Protein AF-A0A243SAG9-F1 (afdb_monomer_lite)

Radius of gyration: 34.27 Å; chains: 1; bounding box: 74×35×83 Å

Foldseek 3Di:
DPPVCVVCVVVVVVVVVVLLVCLVPQLPDDPGDPVSVVCVVVVCCCVPVVPPDPPPPDDPPVVVVVVVCVVVVVDDPDDQPPPDDDDDPDPPWPWDKDFDADPVRHTPDIDTDGPDD

Organism: NCBI:txid487165

Sequence (117 aa):
MDGLGAFLLPIWVAALTGYAIVCGVVGGEPGAPWWLRWPMPIWNAIAHDWRRPTPVPQRPDYAKIARLERELGIIEPEKPIRPARTVCLTKNCAGATTEIRTWSGMLAMRIHECEAP

Structure (mmCIF, N/CA/C/O backbone):
data_AF-A0A243SAG9-F1
#
_entry.id   AF-A0A243SAG9-F1
#
loop_
_atom_site.group_PDB
_atom_site.id
_atom_site.type_symbol
_atom_site.label_atom_id
_atom_site.label_alt_id
_atom_site.label_comp_id
_atom_site.label_asym_id
_atom_site.label_entity_id
_atom_site.label_seq_id
_atom_site.pdbx_PDB_ins_code
_atom_site.Cartn_x
_atom_site.Cartn_y
_atom_site.Cartn_z
_atom_site.occupancy
_atom_site.B_iso_or_equiv
_atom_site.auth_seq_id
_atom_site.auth_comp_id
_atom_site.auth_asym_id
_atom_site.auth_atom_id
_atom_site.pdbx_PDB_model_num
ATOM 1 N N . MET A 1 1 ? 45.386 -4.299 -9.412 1.00 50.06 1 MET A N 1
ATOM 2 C CA . MET A 1 1 ? 44.658 -5.161 -10.377 1.00 50.06 1 MET A CA 1
ATOM 3 C C . MET A 1 1 ? 43.577 -4.318 -11.062 1.00 50.06 1 MET A C 1
ATOM 5 O O . MET A 1 1 ? 42.445 -4.752 -11.216 1.00 50.06 1 MET A O 1
ATOM 9 N N . ASP A 1 2 ? 43.930 -3.109 -11.514 1.00 58.12 2 ASP A N 1
ATOM 10 C CA . ASP A 1 2 ? 42.941 -2.031 -11.717 1.00 58.12 2 ASP A CA 1
ATOM 11 C C . ASP A 1 2 ? 42.799 -1.616 -13.193 1.00 58.12 2 ASP A C 1
ATOM 13 O O . ASP A 1 2 ? 41.959 -0.797 -13.546 1.00 58.12 2 ASP A O 1
ATOM 17 N N . GLY A 1 3 ? 43.602 -2.213 -14.083 1.00 56.94 3 GLY A N 1
ATOM 18 C CA . GLY A 1 3 ? 43.630 -1.870 -15.508 1.00 56.94 3 GLY A CA 1
ATOM 19 C C . GLY A 1 3 ? 42.518 -2.515 -16.339 1.00 56.94 3 GLY A C 1
ATOM 20 O O . GLY A 1 3 ? 42.011 -1.892 -17.262 1.00 56.94 3 GLY A O 1
ATOM 21 N N . LEU A 1 4 ? 42.083 -3.738 -16.008 1.00 59.28 4 LEU A N 1
ATOM 22 C CA . LEU A 1 4 ? 41.071 -4.458 -16.801 1.00 59.28 4 LEU A CA 1
ATOM 23 C C . LEU A 1 4 ? 39.672 -3.830 -16.693 1.00 59.28 4 LEU A C 1
ATOM 25 O O . LEU A 1 4 ? 38.915 -3.847 -17.661 1.00 59.28 4 LEU A O 1
ATOM 29 N N . GLY A 1 5 ? 39.346 -3.222 -15.548 1.00 60.47 5 GLY A N 1
ATOM 30 C CA . GLY A 1 5 ? 38.065 -2.545 -15.344 1.00 60.47 5 GLY A CA 1
ATOM 31 C C . GLY A 1 5 ? 37.884 -1.333 -16.261 1.00 60.47 5 GLY A C 1
ATOM 32 O O . GLY A 1 5 ? 36.810 -1.156 -16.827 1.00 60.47 5 GLY A O 1
ATOM 33 N N . ALA A 1 6 ? 38.945 -0.548 -16.480 1.00 64.62 6 ALA A N 1
ATOM 34 C CA . ALA A 1 6 ? 38.890 0.666 -17.296 1.00 64.62 6 ALA A CA 1
ATOM 35 C C . ALA A 1 6 ? 38.688 0.385 -18.798 1.00 64.62 6 ALA A C 1
ATOM 37 O O . ALA A 1 6 ? 37.987 1.137 -19.468 1.00 64.62 6 ALA A O 1
ATOM 38 N N . PHE A 1 7 ? 39.249 -0.713 -19.321 1.00 66.25 7 PHE A N 1
ATOM 39 C CA . PHE A 1 7 ? 39.089 -1.100 -20.732 1.00 66.25 7 PHE A CA 1
ATOM 40 C C . PHE A 1 7 ? 37.752 -1.788 -21.028 1.00 66.25 7 PHE A C 1
ATOM 42 O O . PHE A 1 7 ? 37.227 -1.662 -22.133 1.00 66.25 7 PHE A O 1
ATOM 49 N N . LEU A 1 8 ? 37.179 -2.495 -20.052 1.00 74.69 8 LEU A N 1
ATOM 50 C CA . LEU A 1 8 ? 35.892 -3.173 -20.218 1.00 74.69 8 LEU A CA 1
ATOM 51 C C . LEU A 1 8 ? 34.704 -2.234 -19.985 1.00 74.69 8 LEU A C 1
ATOM 53 O O . LEU A 1 8 ? 33.641 -2.452 -20.561 1.00 74.69 8 LEU A O 1
ATOM 57 N N . LEU A 1 9 ? 34.875 -1.172 -19.192 1.00 78.44 9 LEU A N 1
ATOM 58 C CA . LEU A 1 9 ? 33.838 -0.174 -18.921 1.00 78.44 9 LEU A CA 1
ATOM 59 C C . LEU A 1 9 ? 33.170 0.398 -20.191 1.00 78.44 9 LEU A C 1
ATOM 61 O O . LEU A 1 9 ? 31.944 0.342 -20.263 1.00 78.44 9 LEU A O 1
ATOM 65 N N . PRO A 1 10 ? 33.896 0.888 -21.219 1.00 85.69 10 PRO A N 1
ATOM 66 C CA . PRO A 1 10 ? 33.259 1.410 -22.431 1.00 85.69 10 PRO A CA 1
ATOM 67 C C . PRO A 1 10 ? 32.508 0.330 -23.220 1.00 85.69 10 PRO A C 1
ATOM 69 O O . PRO A 1 10 ? 31.455 0.609 -23.790 1.00 85.69 10 PRO A O 1
ATOM 72 N N . ILE A 1 11 ? 33.006 -0.911 -23.215 1.00 87.56 11 ILE A N 1
ATOM 73 C CA . ILE A 1 11 ? 32.352 -2.049 -23.876 1.00 87.56 11 ILE A CA 1
ATOM 74 C C . ILE A 1 11 ? 31.029 -2.370 -23.171 1.00 87.56 11 ILE A C 1
ATOM 76 O O . ILE A 1 11 ? 30.000 -2.526 -23.828 1.00 87.56 11 ILE A O 1
ATOM 80 N N . TRP A 1 12 ? 31.031 -2.399 -21.837 1.00 88.06 12 TRP A N 1
ATOM 81 C CA . TRP A 1 12 ? 29.821 -2.596 -21.041 1.00 88.06 12 TRP A CA 1
ATOM 82 C C . TRP A 1 12 ? 28.811 -1.467 -21.232 1.00 88.06 12 TRP A C 1
ATOM 84 O O . TRP A 1 12 ? 27.627 -1.741 -21.409 1.00 88.06 12 TRP A O 1
ATOM 94 N N . VAL A 1 13 ? 29.263 -0.211 -21.261 1.00 88.69 13 VAL A N 1
ATOM 95 C CA . VAL A 1 13 ? 28.391 0.942 -21.526 1.00 88.69 13 VAL A CA 1
ATOM 96 C C . VAL A 1 13 ? 27.756 0.831 -22.912 1.00 88.69 13 VAL A C 1
ATOM 98 O O . VAL A 1 13 ? 26.542 0.996 -23.034 1.00 88.69 13 VAL A O 1
ATOM 101 N N . ALA A 1 14 ? 28.527 0.488 -23.946 1.00 90.62 14 ALA A N 1
ATOM 102 C CA . ALA A 1 14 ? 27.997 0.300 -25.296 1.00 90.62 14 ALA A CA 1
ATOM 103 C C . ALA A 1 14 ? 26.971 -0.847 -25.360 1.00 90.62 14 ALA A C 1
ATOM 105 O O . ALA A 1 14 ? 25.890 -0.675 -25.927 1.00 90.62 14 ALA A O 1
ATOM 106 N N . ALA A 1 15 ? 27.267 -1.985 -24.725 1.00 90.75 15 ALA A N 1
ATOM 107 C CA . ALA A 1 15 ? 26.361 -3.131 -24.670 1.00 90.75 15 ALA A CA 1
ATOM 108 C C . ALA A 1 15 ? 25.048 -2.802 -23.935 1.00 90.75 15 ALA A C 1
ATOM 110 O O . ALA A 1 15 ? 23.967 -3.103 -24.441 1.00 90.75 15 ALA A O 1
ATOM 111 N N . LEU A 1 16 ? 25.127 -2.131 -22.780 1.00 88.75 16 LEU A N 1
ATOM 112 C CA . LEU A 1 16 ? 23.956 -1.697 -22.010 1.00 88.75 16 LEU A CA 1
ATOM 113 C C . LEU A 1 16 ? 23.118 -0.673 -22.778 1.00 88.75 16 LEU A C 1
ATOM 115 O O . LEU A 1 16 ? 21.891 -0.750 -22.760 1.00 88.75 16 LEU A O 1
ATOM 119 N N . THR A 1 17 ? 23.769 0.252 -23.486 1.00 87.75 17 THR A N 1
ATOM 120 C CA . THR A 1 17 ? 23.082 1.254 -24.311 1.00 87.75 17 THR A CA 1
ATOM 121 C C . THR A 1 17 ? 22.330 0.585 -25.459 1.00 87.75 17 THR A C 1
ATOM 123 O O . THR A 1 17 ? 21.146 0.852 -25.657 1.00 87.75 17 THR A O 1
ATOM 126 N N . GLY A 1 18 ? 22.981 -0.337 -26.176 1.00 90.44 18 GLY A N 1
ATOM 127 C CA . GLY A 1 18 ? 22.342 -1.106 -27.244 1.00 90.44 18 GLY A CA 1
ATOM 128 C C . GLY A 1 18 ? 21.159 -1.927 -26.732 1.00 90.44 18 GLY A C 1
ATOM 129 O O . GLY A 1 18 ? 20.075 -1.882 -27.309 1.00 90.44 18 GLY A O 1
ATOM 130 N N . TYR A 1 19 ? 21.329 -2.606 -25.598 1.00 88.62 19 TYR A N 1
ATOM 131 C CA . TYR A 1 19 ? 20.253 -3.356 -24.954 1.00 88.62 19 TYR A CA 1
ATOM 132 C C . TYR A 1 19 ? 19.068 -2.463 -24.552 1.00 88.62 19 TYR A C 1
ATOM 134 O O . TYR A 1 19 ? 17.922 -2.815 -24.823 1.00 88.62 19 TYR A O 1
ATOM 142 N N . ALA A 1 20 ? 19.318 -1.287 -23.969 1.00 85.44 20 ALA A N 1
ATOM 143 C CA . ALA A 1 20 ? 18.266 -0.341 -23.598 1.00 85.44 20 ALA A CA 1
ATOM 144 C C . ALA A 1 20 ? 17.461 0.145 -24.817 1.00 85.44 20 ALA A C 1
ATOM 146 O O . ALA A 1 20 ? 16.233 0.221 -24.747 1.00 85.44 20 ALA A O 1
ATOM 147 N N . ILE A 1 21 ? 18.132 0.404 -25.945 1.00 87.38 21 ILE A N 1
ATOM 148 C CA . ILE A 1 21 ? 17.475 0.767 -27.210 1.00 87.38 21 ILE A CA 1
ATOM 149 C C . ILE A 1 21 ? 16.579 -0.379 -27.695 1.00 87.38 21 ILE A C 1
ATOM 151 O O . ILE A 1 21 ? 15.414 -0.147 -28.014 1.00 87.38 21 ILE A O 1
ATOM 155 N N . VAL A 1 22 ? 17.080 -1.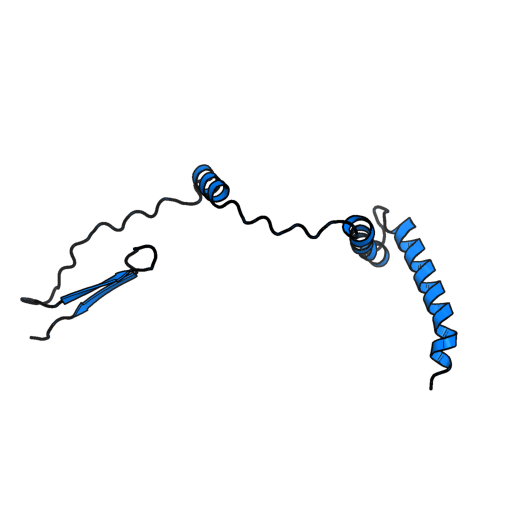620 -27.701 1.00 88.19 22 VAL A N 1
ATOM 156 C CA . VAL A 1 22 ? 16.290 -2.792 -28.121 1.00 88.19 22 VAL A CA 1
ATOM 157 C C . VAL A 1 22 ? 15.068 -2.985 -27.219 1.00 88.19 22 VAL A C 1
ATOM 159 O O . VAL A 1 22 ? 13.969 -3.208 -27.724 1.00 88.19 22 VAL A O 1
ATOM 162 N N . CYS A 1 23 ? 15.219 -2.834 -25.902 1.00 87.12 23 CYS A N 1
ATOM 163 C CA . CYS A 1 23 ? 14.098 -2.872 -24.961 1.00 87.12 23 CYS A CA 1
ATOM 164 C C . CYS A 1 23 ? 13.056 -1.781 -25.253 1.00 87.12 23 CYS A C 1
ATOM 166 O O . CYS A 1 23 ? 11.864 -2.071 -25.229 1.00 87.12 23 CYS A O 1
ATOM 168 N N . GLY A 1 24 ? 13.481 -0.553 -25.566 1.00 81.31 24 GLY A N 1
ATOM 169 C CA . GLY A 1 24 ? 12.568 0.552 -25.873 1.00 81.31 24 GLY A CA 1
ATOM 170 C C . GLY A 1 24 ? 11.810 0.386 -27.194 1.00 81.31 24 GLY A C 1
ATOM 171 O O . GLY A 1 24 ? 10.641 0.753 -27.273 1.00 81.31 24 GLY A O 1
ATOM 172 N N . VAL A 1 25 ? 12.453 -0.183 -28.219 1.00 85.50 25 VAL A N 1
ATOM 173 C CA . VAL A 1 25 ? 11.854 -0.359 -29.555 1.00 85.50 25 VAL A CA 1
ATOM 174 C C . VAL A 1 25 ? 10.988 -1.618 -29.628 1.00 85.50 25 VAL A C 1
ATOM 176 O O . VAL A 1 25 ? 9.889 -1.572 -30.169 1.00 85.50 25 VAL A O 1
ATOM 179 N N . VAL A 1 26 ? 11.464 -2.737 -29.074 1.00 86.38 26 VAL A N 1
ATOM 180 C CA . VAL A 1 26 ? 10.830 -4.061 -29.229 1.00 86.38 26 VAL A CA 1
ATOM 181 C C . VAL A 1 26 ? 10.007 -4.453 -28.002 1.00 86.38 26 VAL A C 1
ATOM 183 O O . VAL A 1 26 ? 9.016 -5.170 -28.114 1.00 86.38 26 VAL A O 1
ATOM 186 N N . GLY A 1 27 ? 10.363 -3.972 -26.807 1.00 80.75 27 GLY A N 1
ATOM 187 C CA . GLY A 1 27 ? 9.707 -4.363 -25.553 1.00 80.75 27 GLY A CA 1
ATOM 188 C C . GLY A 1 27 ? 8.239 -3.934 -25.431 1.00 80.75 27 GLY A C 1
ATOM 189 O O . GLY A 1 27 ? 7.536 -4.440 -24.554 1.00 80.75 27 GLY A O 1
ATOM 190 N N . GLY A 1 28 ? 7.771 -3.030 -26.300 1.00 78.50 28 GLY A N 1
ATOM 191 C CA . GLY A 1 28 ? 6.374 -2.598 -26.389 1.00 78.50 28 GLY A CA 1
ATOM 192 C C . GLY A 1 28 ? 5.477 -3.488 -27.258 1.00 78.50 28 GLY A C 1
ATOM 193 O O . GLY A 1 28 ? 4.257 -3.331 -27.211 1.00 78.50 28 GLY A O 1
ATOM 194 N N . GLU A 1 29 ? 6.040 -4.419 -28.034 1.00 85.50 29 GLU A N 1
ATOM 195 C CA . GLU A 1 29 ? 5.255 -5.233 -28.962 1.00 85.50 29 GLU A CA 1
ATOM 196 C C . GLU A 1 29 ? 4.493 -6.377 -28.259 1.00 85.50 29 GLU A C 1
ATOM 198 O O . GLU A 1 29 ? 5.014 -7.026 -27.337 1.00 85.50 29 GLU A O 1
ATOM 203 N N . PRO A 1 30 ? 3.252 -6.678 -28.692 1.00 77.31 30 PRO A N 1
ATOM 204 C CA . PRO A 1 30 ? 2.487 -7.807 -28.178 1.00 77.31 30 PRO A CA 1
ATOM 205 C C . PRO A 1 30 ? 3.150 -9.124 -28.610 1.00 77.31 30 PRO A C 1
ATOM 207 O O . PRO A 1 30 ? 2.994 -9.574 -29.738 1.00 77.31 30 PRO A O 1
ATOM 210 N N . GLY A 1 31 ? 3.903 -9.740 -27.695 1.00 83.12 31 GLY A N 1
ATOM 211 C CA . GLY A 1 31 ? 4.652 -10.981 -27.945 1.00 83.12 31 GLY A CA 1
ATOM 212 C C . GLY A 1 31 ? 6.154 -10.879 -27.675 1.00 83.12 31 GLY A C 1
ATOM 213 O O . GLY A 1 31 ? 6.854 -11.884 -27.787 1.00 83.12 31 GLY A O 1
ATOM 214 N N . ALA A 1 32 ? 6.651 -9.703 -27.277 1.00 83.94 32 ALA A N 1
ATOM 215 C CA . ALA A 1 32 ? 8.048 -9.533 -26.900 1.00 83.94 32 ALA A CA 1
ATOM 216 C C . ALA A 1 32 ? 8.449 -10.497 -25.761 1.00 83.94 32 ALA A C 1
ATOM 218 O O . ALA A 1 32 ? 7.689 -10.678 -24.798 1.00 83.94 32 ALA A O 1
ATOM 219 N N . PRO A 1 33 ? 9.646 -11.107 -25.832 1.00 86.25 33 PRO A N 1
ATOM 220 C CA . PRO A 1 33 ? 10.117 -12.004 -24.793 1.00 86.25 33 PRO A CA 1
ATOM 221 C C . PRO A 1 33 ? 10.280 -11.262 -23.460 1.00 86.25 33 PRO A C 1
ATOM 223 O O . PRO A 1 33 ? 10.613 -10.076 -23.410 1.00 86.25 33 PRO A O 1
ATOM 226 N N . TRP A 1 34 ? 10.056 -11.977 -22.355 1.00 85.06 34 TRP A N 1
ATOM 227 C CA . TRP A 1 34 ? 9.964 -11.391 -21.012 1.00 85.06 34 TRP A CA 1
ATOM 228 C C . TRP A 1 34 ? 11.194 -10.554 -20.618 1.00 85.06 34 TRP A C 1
ATOM 230 O O . TRP A 1 34 ? 11.052 -9.524 -19.960 1.00 85.06 34 TRP A O 1
ATOM 240 N N . TRP A 1 35 ? 12.387 -10.949 -21.074 1.00 85.12 35 TRP A N 1
ATOM 241 C CA . TRP A 1 35 ? 13.650 -10.266 -20.790 1.00 85.12 35 TRP A CA 1
ATOM 242 C C . TRP A 1 35 ? 13.791 -8.908 -21.504 1.00 85.12 35 TRP A C 1
ATOM 244 O O . TRP A 1 35 ? 14.588 -8.089 -21.059 1.00 85.12 35 TRP A O 1
ATOM 254 N N . LEU A 1 36 ? 13.011 -8.631 -22.557 1.00 83.50 36 LEU A N 1
ATOM 255 C CA . LEU A 1 36 ? 12.908 -7.301 -23.185 1.00 83.50 36 LEU A CA 1
ATOM 256 C C . LEU A 1 36 ? 11.782 -6.452 -22.590 1.00 83.50 36 LEU A C 1
ATOM 258 O O . LEU A 1 36 ? 11.839 -5.227 -22.626 1.00 83.50 36 LEU A O 1
ATOM 262 N N . ARG A 1 37 ? 10.746 -7.098 -22.048 1.00 82.56 37 ARG A N 1
ATOM 263 C CA . ARG A 1 37 ? 9.526 -6.428 -21.583 1.00 82.56 37 ARG A CA 1
ATOM 264 C C . ARG A 1 37 ? 9.599 -5.977 -20.125 1.00 82.56 37 ARG A C 1
ATOM 266 O O . ARG A 1 37 ? 8.999 -4.965 -19.772 1.00 82.56 37 ARG A O 1
ATOM 273 N N . TRP A 1 38 ? 10.322 -6.700 -19.270 1.00 82.81 38 TRP A N 1
ATOM 274 C CA . TRP A 1 38 ? 10.413 -6.378 -17.841 1.00 82.81 38 TRP A CA 1
ATOM 275 C C . TRP A 1 38 ? 11.019 -4.997 -17.504 1.00 82.81 38 TRP A C 1
ATOM 277 O O . TRP A 1 38 ? 10.587 -4.434 -16.498 1.00 82.81 38 TRP A O 1
ATOM 287 N N . PRO A 1 39 ? 11.948 -4.396 -18.289 1.00 86.06 39 PRO A N 1
ATOM 288 C CA . PRO A 1 39 ? 12.494 -3.079 -17.956 1.00 86.06 39 PRO A CA 1
ATOM 289 C C . PRO A 1 39 ? 11.496 -1.946 -18.228 1.00 86.06 39 PRO A C 1
ATOM 291 O O . PRO A 1 39 ? 11.563 -0.903 -17.585 1.00 86.06 39 PRO A O 1
ATOM 294 N 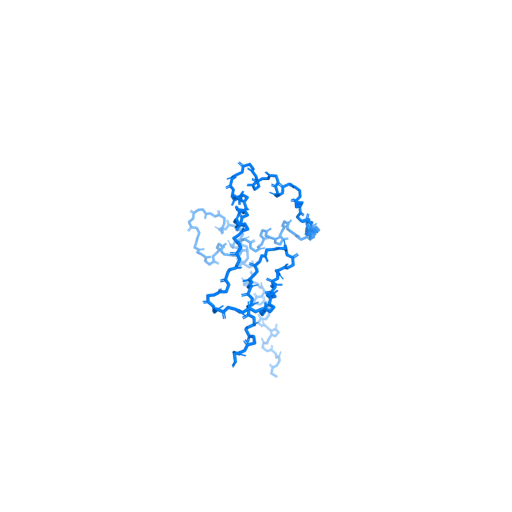N . MET A 1 40 ? 10.555 -2.136 -19.161 1.00 81.88 40 MET A N 1
ATOM 295 C CA . MET A 1 40 ? 9.583 -1.115 -19.578 1.00 81.88 40 MET A CA 1
ATOM 296 C C . M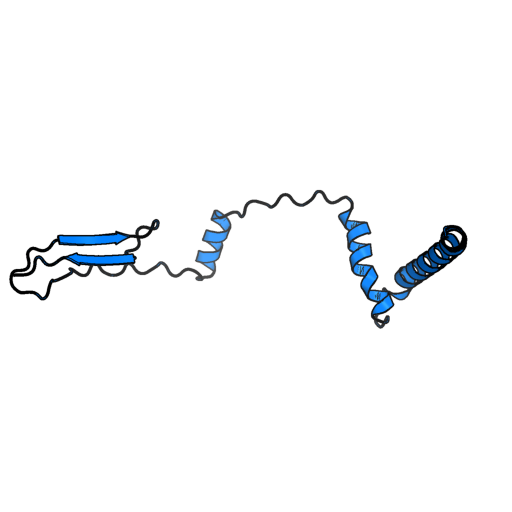ET A 1 40 ? 8.742 -0.525 -18.435 1.00 81.88 40 MET A C 1
ATOM 298 O O . MET A 1 40 ? 8.632 0.696 -18.378 1.00 81.88 40 MET A O 1
ATOM 302 N N . PRO A 1 41 ? 8.161 -1.302 -17.499 1.00 81.81 41 PRO A N 1
ATOM 303 C CA . PRO A 1 41 ? 7.434 -0.725 -16.367 1.00 81.81 41 PRO A CA 1
ATOM 304 C C . PRO A 1 41 ? 8.314 0.156 -15.469 1.00 81.81 41 PRO A C 1
ATOM 306 O O . PRO A 1 41 ? 7.844 1.191 -15.003 1.00 81.81 41 PRO A O 1
ATOM 309 N N . ILE A 1 42 ? 9.588 -0.201 -15.272 1.00 83.69 42 ILE A N 1
ATOM 310 C CA . ILE A 1 42 ? 10.538 0.607 -14.491 1.00 83.69 42 ILE A CA 1
ATOM 311 C C . ILE A 1 42 ? 10.863 1.899 -15.240 1.00 83.69 42 ILE A C 1
ATOM 313 O O . ILE A 1 42 ? 10.811 2.978 -14.656 1.00 83.69 42 ILE A O 1
ATOM 317 N N . TRP A 1 43 ? 11.142 1.810 -16.541 1.00 80.81 43 TRP A N 1
ATOM 318 C CA . TRP A 1 43 ? 11.398 2.989 -17.366 1.00 80.81 43 TRP A CA 1
ATOM 319 C C . TRP A 1 43 ? 10.192 3.914 -17.454 1.00 80.81 43 TRP A C 1
ATOM 321 O O . TRP A 1 43 ? 10.365 5.121 -17.350 1.00 80.81 43 TRP A O 1
ATOM 331 N N . ASN A 1 44 ? 8.980 3.373 -17.571 1.00 81.00 44 ASN A N 1
ATOM 332 C CA . ASN A 1 44 ? 7.750 4.161 -17.553 1.00 81.00 44 ASN A CA 1
ATOM 333 C C . ASN A 1 44 ? 7.553 4.855 -16.203 1.00 81.00 44 ASN A C 1
ATOM 335 O O . ASN A 1 44 ? 7.208 6.034 -16.179 1.00 81.00 44 ASN A O 1
ATOM 339 N N . ALA A 1 45 ? 7.824 4.168 -15.090 1.00 80.75 45 ALA A N 1
ATOM 340 C CA . ALA A 1 45 ? 7.805 4.789 -13.771 1.00 80.75 45 ALA A CA 1
ATOM 341 C C . ALA A 1 45 ? 8.842 5.920 -13.682 1.00 80.75 45 ALA A C 1
ATOM 343 O O . ALA A 1 45 ? 8.507 7.030 -13.301 1.00 80.75 45 ALA A O 1
ATOM 344 N N . ILE A 1 46 ? 10.082 5.712 -14.129 1.00 82.19 46 ILE A N 1
ATOM 345 C CA . ILE A 1 46 ? 11.105 6.771 -14.128 1.00 82.19 46 ILE A CA 1
ATOM 346 C C . ILE A 1 46 ? 10.695 7.935 -15.045 1.00 82.19 46 ILE A C 1
ATOM 348 O O . ILE A 1 46 ? 10.747 9.092 -14.640 1.00 82.19 46 ILE A O 1
ATOM 352 N N . ALA A 1 47 ? 10.244 7.660 -16.267 1.00 80.88 47 ALA A N 1
ATOM 353 C CA . ALA A 1 47 ? 9.881 8.686 -17.241 1.00 80.88 47 ALA A CA 1
ATOM 354 C C . ALA A 1 47 ? 8.684 9.536 -16.784 1.00 80.88 47 ALA A C 1
ATOM 356 O O . ALA A 1 47 ? 8.663 10.746 -17.028 1.00 80.88 47 ALA A O 1
ATOM 357 N N . HIS A 1 48 ? 7.704 8.927 -16.109 1.00 72.88 48 HIS A N 1
ATOM 358 C CA . HIS A 1 48 ? 6.447 9.583 -15.743 1.00 72.88 48 HIS A CA 1
ATOM 359 C C . HIS A 1 48 ? 6.342 10.000 -14.269 1.00 72.88 48 HIS A C 1
ATOM 361 O O . HIS A 1 48 ? 5.609 10.949 -13.975 1.00 72.88 48 HIS A O 1
ATOM 367 N N . ASP A 1 49 ? 7.078 9.365 -13.355 1.00 66.62 49 ASP A N 1
ATOM 368 C CA . ASP A 1 49 ? 7.037 9.668 -11.919 1.00 66.62 49 ASP A CA 1
ATOM 369 C C . ASP A 1 49 ? 8.208 10.531 -11.438 1.00 66.62 49 ASP A C 1
ATOM 371 O O . ASP A 1 49 ? 8.115 11.064 -10.334 1.00 66.62 49 ASP A O 1
ATOM 375 N N . TRP A 1 50 ? 9.257 10.791 -12.239 1.00 67.62 50 TRP A N 1
ATOM 376 C CA . TRP A 1 50 ? 10.389 11.608 -11.751 1.00 67.62 50 TRP A CA 1
ATOM 377 C C . TRP A 1 50 ? 10.006 13.043 -11.350 1.00 67.62 50 TRP A C 1
ATOM 379 O O . TRP A 1 50 ? 10.726 13.677 -10.581 1.00 67.62 50 TRP A O 1
ATOM 389 N N . ARG A 1 51 ? 8.871 13.561 -11.848 1.00 63.72 51 ARG A N 1
ATOM 390 C CA . ARG A 1 51 ? 8.319 14.870 -11.452 1.00 63.72 51 ARG A CA 1
ATOM 391 C C . ARG A 1 51 ? 7.080 14.799 -10.571 1.00 63.72 51 ARG A C 1
ATOM 393 O O . ARG A 1 51 ? 6.580 15.863 -10.207 1.00 63.72 51 ARG A O 1
ATOM 400 N N . ARG A 1 52 ? 6.532 13.621 -10.255 1.00 62.59 52 ARG A N 1
ATOM 401 C CA . ARG A 1 52 ? 5.367 13.591 -9.364 1.00 62.5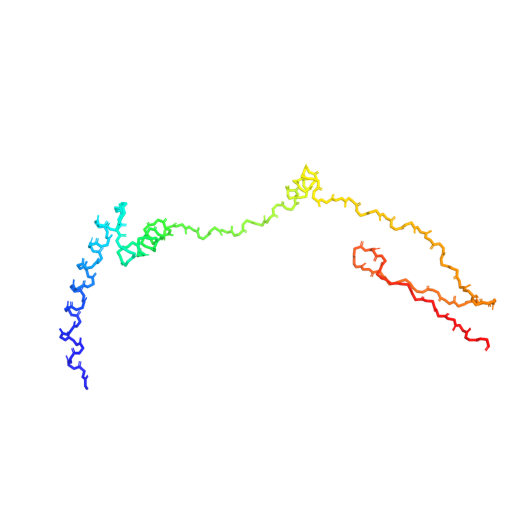9 52 ARG A CA 1
ATOM 402 C C . ARG A 1 52 ? 5.851 13.924 -7.958 1.00 62.59 52 ARG A C 1
ATOM 404 O O . ARG A 1 52 ? 6.679 13.186 -7.426 1.00 62.59 52 ARG A O 1
ATOM 411 N N . PRO A 1 53 ? 5.341 14.999 -7.330 1.00 66.38 53 PRO A N 1
ATOM 412 C CA . PRO A 1 53 ? 5.457 15.126 -5.889 1.00 66.38 53 PRO A CA 1
ATOM 413 C C . PRO A 1 53 ? 4.902 13.834 -5.301 1.00 66.38 53 PRO A C 1
ATOM 415 O O . PRO A 1 53 ? 3.817 13.401 -5.707 1.00 66.38 53 PRO A O 1
ATOM 418 N N . THR A 1 54 ? 5.651 13.200 -4.399 1.00 67.00 54 THR A N 1
ATOM 419 C CA . THR A 1 54 ? 5.164 12.053 -3.635 1.00 67.00 54 THR A CA 1
ATOM 420 C C . THR A 1 54 ? 3.767 12.412 -3.141 1.00 67.00 54 THR A C 1
ATOM 422 O O . THR A 1 54 ? 3.630 13.448 -2.479 1.00 67.00 54 THR A O 1
ATOM 425 N N . PRO A 1 55 ? 2.715 11.657 -3.510 1.00 67.25 55 PRO A N 1
ATOM 426 C CA . PRO A 1 55 ? 1.379 11.980 -3.054 1.00 67.25 55 PRO A CA 1
ATOM 427 C C . PRO A 1 55 ? 1.435 11.976 -1.533 1.00 67.25 55 PRO A C 1
ATOM 429 O O . PRO A 1 55 ? 1.729 10.949 -0.921 1.00 67.25 55 PRO A O 1
ATOM 432 N N . VAL A 1 56 ? 1.229 13.152 -0.932 1.00 71.44 56 VAL A N 1
ATOM 433 C CA . VAL A 1 56 ? 1.057 13.263 0.514 1.00 71.44 56 VAL A CA 1
ATOM 434 C C . VAL A 1 56 ? -0.022 12.243 0.851 1.00 71.44 56 VAL A C 1
ATOM 436 O O . VAL A 1 56 ? -1.078 12.302 0.210 1.00 71.44 56 VAL A O 1
ATOM 439 N N . PRO A 1 57 ? 0.224 11.281 1.759 1.00 64.56 57 PRO A N 1
ATOM 440 C CA . PRO A 1 57 ? -0.798 10.319 2.126 1.00 64.56 57 PRO A CA 1
ATOM 441 C C . PRO A 1 57 ? -2.004 11.124 2.598 1.00 64.56 57 PRO A C 1
ATOM 443 O O . PRO A 1 57 ? -1.962 11.764 3.651 1.00 64.56 57 PRO A O 1
ATOM 446 N N . GLN A 1 58 ? -3.043 11.187 1.759 1.00 70.50 58 GLN A N 1
ATOM 447 C CA . GLN A 1 58 ? -4.265 11.879 2.117 1.00 70.50 58 GLN A CA 1
ATOM 448 C C . GLN A 1 58 ? -4.779 11.147 3.340 1.00 70.50 58 GLN A C 1
ATOM 450 O O . GLN A 1 58 ? -5.032 9.942 3.285 1.00 70.50 58 GLN A O 1
ATOM 455 N N . ARG A 1 59 ? -4.848 11.862 4.465 1.00 73.81 59 ARG A N 1
ATOM 456 C CA . ARG A 1 59 ? -5.421 11.319 5.689 1.00 73.81 59 ARG A CA 1
ATOM 457 C C . ARG A 1 59 ? -6.780 10.726 5.303 1.00 73.81 59 ARG A C 1
ATOM 459 O O . ARG A 1 59 ? -7.579 11.465 4.724 1.00 73.81 59 ARG A O 1
ATOM 466 N N . PRO A 1 60 ? -7.026 9.430 5.555 1.00 77.50 60 PRO A N 1
ATOM 467 C CA . PRO A 1 60 ? -8.287 8.814 5.185 1.00 77.50 60 PRO A CA 1
ATOM 468 C C . PRO A 1 60 ? -9.433 9.633 5.773 1.00 77.50 60 PRO A C 1
ATOM 470 O O . PRO A 1 60 ? -9.427 9.946 6.966 1.00 77.50 60 PRO A O 1
ATOM 473 N N . ASP A 1 61 ? -10.383 10.030 4.930 1.00 83.06 61 ASP A N 1
ATOM 474 C CA . ASP A 1 61 ? -11.581 10.720 5.389 1.00 83.06 61 ASP A CA 1
ATOM 475 C C . ASP A 1 61 ? -12.487 9.695 6.078 1.00 83.06 61 ASP A C 1
ATOM 477 O O . ASP A 1 61 ? -13.314 9.027 5.453 1.00 83.06 61 ASP A O 1
ATOM 481 N N . TYR A 1 62 ? -12.287 9.549 7.386 1.00 82.31 62 TYR A N 1
ATOM 482 C CA . TYR A 1 62 ? -13.034 8.615 8.222 1.00 82.31 62 TYR A CA 1
ATOM 483 C C . TYR A 1 62 ? -14.545 8.874 8.191 1.00 82.31 62 TYR A C 1
ATOM 485 O O . TYR A 1 62 ? -15.315 7.934 8.372 1.00 82.31 62 TYR A O 1
ATOM 493 N N . ALA A 1 63 ? -14.994 10.102 7.904 1.00 82.62 63 ALA A N 1
ATOM 494 C CA . ALA A 1 63 ? -16.420 10.391 7.769 1.00 82.62 63 ALA A CA 1
ATOM 495 C C . ALA A 1 63 ? -16.987 9.792 6.475 1.00 82.62 63 ALA A C 1
ATOM 497 O O . ALA A 1 63 ? -18.080 9.218 6.478 1.00 82.62 63 ALA A O 1
ATOM 498 N N . LYS A 1 64 ? -16.226 9.866 5.377 1.00 84.12 64 LYS A N 1
ATOM 499 C CA . LYS A 1 64 ? -16.585 9.222 4.108 1.00 84.12 64 LYS A CA 1
ATOM 500 C C . LYS A 1 64 ? -16.561 7.698 4.220 1.00 84.12 64 LYS A C 1
ATOM 502 O O . LYS A 1 64 ? -17.472 7.050 3.713 1.00 84.12 64 LYS A O 1
ATOM 507 N N . ILE A 1 65 ? -15.564 7.140 4.906 1.00 82.12 65 ILE A N 1
ATOM 508 C CA . ILE A 1 65 ? -15.458 5.693 5.147 1.00 82.12 65 ILE A CA 1
ATOM 509 C C . ILE A 1 65 ? -16.646 5.208 5.985 1.00 82.12 65 ILE A C 1
ATOM 511 O O . ILE A 1 65 ? -17.374 4.335 5.529 1.00 82.12 65 ILE A O 1
ATOM 515 N N . ALA A 1 66 ? -16.938 5.856 7.117 1.00 81.38 66 ALA A N 1
ATOM 516 C CA . ALA A 1 66 ? -18.069 5.492 7.975 1.00 81.38 66 ALA A CA 1
ATOM 517 C C . ALA A 1 66 ? -19.426 5.596 7.256 1.00 81.38 66 ALA A C 1
ATOM 519 O O . ALA A 1 66 ? -20.355 4.828 7.519 1.00 81.38 66 ALA A O 1
ATOM 520 N N . ARG A 1 67 ? -19.566 6.556 6.333 1.00 85.00 67 ARG A N 1
ATOM 521 C CA . ARG A 1 67 ? -20.752 6.663 5.479 1.00 85.00 67 ARG A CA 1
ATOM 522 C C . ARG A 1 67 ? -20.847 5.489 4.502 1.00 85.00 67 ARG A C 1
ATOM 524 O O . ARG A 1 67 ? -21.914 4.892 4.404 1.00 85.00 67 ARG A O 1
ATOM 531 N N . LEU A 1 68 ? -19.753 5.155 3.820 1.00 86.12 68 LEU A N 1
ATOM 532 C CA . LEU A 1 68 ? -19.698 4.036 2.874 1.00 86.12 68 LEU A CA 1
ATOM 533 C C . LEU A 1 68 ? -19.922 2.688 3.566 1.00 86.12 68 LEU A C 1
ATOM 535 O O . LEU A 1 68 ? -20.634 1.847 3.036 1.00 86.12 68 LEU A O 1
ATOM 539 N N . GLU A 1 69 ? -19.385 2.496 4.767 1.00 85.25 69 GLU A N 1
ATOM 540 C CA . GLU A 1 69 ? -19.605 1.291 5.574 1.00 85.25 69 GLU A CA 1
ATOM 541 C C . GLU A 1 69 ? -21.083 1.108 5.945 1.00 85.25 69 GLU A C 1
ATOM 543 O O . GLU A 1 69 ? -21.589 -0.016 5.927 1.00 85.25 69 GLU A O 1
ATOM 548 N N . ARG A 1 70 ? -21.794 2.214 6.217 1.00 80.94 70 ARG A N 1
ATOM 549 C CA . ARG A 1 70 ? -23.243 2.213 6.466 1.00 80.94 70 ARG A CA 1
ATOM 550 C C . ARG A 1 70 ? -24.048 1.933 5.195 1.00 80.94 70 ARG A C 1
ATOM 552 O O . ARG A 1 70 ? -25.036 1.210 5.263 1.00 80.94 70 ARG A O 1
ATOM 559 N N . GLU A 1 71 ? -23.641 2.496 4.058 1.00 84.50 71 GLU A N 1
ATOM 560 C CA . GLU A 1 71 ? -24.297 2.279 2.757 1.00 84.50 71 GLU A CA 1
ATOM 561 C C . GLU A 1 71 ? -24.091 0.845 2.237 1.00 84.50 71 GLU A C 1
ATOM 563 O O . GLU A 1 71 ? -25.002 0.268 1.650 1.00 84.50 71 GLU A O 1
ATOM 568 N N . LEU A 1 72 ? -22.923 0.247 2.492 1.00 81.31 72 LEU A N 1
ATOM 569 C CA . LEU A 1 72 ? -22.578 -1.117 2.077 1.00 81.31 72 LEU A CA 1
ATOM 570 C C . LEU A 1 72 ? -23.051 -2.199 3.061 1.00 81.31 72 LEU A C 1
ATOM 572 O O . LEU A 1 72 ? -22.901 -3.383 2.773 1.00 81.31 72 LEU A O 1
ATOM 576 N N . GLY A 1 73 ? -23.598 -1.818 4.221 1.00 73.31 73 GLY A N 1
ATOM 577 C CA . GLY A 1 73 ? -24.079 -2.760 5.236 1.00 73.31 73 GLY A CA 1
ATOM 578 C C . GLY A 1 73 ? -22.980 -3.637 5.852 1.00 73.31 73 GLY A C 1
ATOM 579 O O . GLY A 1 73 ? -23.280 -4.693 6.397 1.00 73.31 73 GLY A O 1
ATOM 580 N N . ILE A 1 74 ? -21.713 -3.219 5.756 1.00 71.25 74 ILE A N 1
ATOM 581 C CA . ILE A 1 74 ? -20.546 -3.995 6.218 1.00 71.25 74 ILE A CA 1
ATOM 582 C C . ILE A 1 74 ? -20.432 -3.966 7.750 1.00 71.25 74 ILE A C 1
ATOM 584 O O . ILE A 1 74 ? -19.862 -4.875 8.351 1.00 71.25 74 ILE A O 1
ATOM 588 N N . ILE A 1 75 ? -21.008 -2.947 8.391 1.00 62.62 75 ILE A N 1
ATOM 589 C CA . ILE A 1 75 ? -21.064 -2.826 9.847 1.00 62.62 75 ILE A CA 1
ATOM 590 C C . ILE A 1 75 ? -22.517 -2.970 10.280 1.00 62.62 75 ILE A C 1
ATOM 592 O O . ILE A 1 75 ? -23.306 -2.024 10.221 1.00 62.62 75 ILE A O 1
ATOM 596 N N . GLU A 1 76 ? -22.872 -4.165 10.736 1.00 59.25 76 GLU A N 1
ATOM 597 C CA . GLU A 1 76 ? -24.086 -4.352 11.516 1.00 59.25 76 GLU A CA 1
ATOM 598 C C . GLU A 1 76 ? -23.838 -3.726 12.901 1.00 59.25 76 GLU A C 1
ATOM 600 O O . GLU A 1 76 ? -22.813 -4.025 13.523 1.00 59.25 76 GLU A O 1
ATOM 605 N N . PRO A 1 77 ? -24.696 -2.807 13.386 1.00 62.31 77 PRO A N 1
ATOM 606 C CA . PRO A 1 77 ? -24.513 -2.208 14.699 1.00 62.31 77 PRO A CA 1
ATOM 607 C C . PRO A 1 77 ? -24.495 -3.324 15.736 1.00 62.31 77 PRO A C 1
ATOM 609 O O . PRO A 1 77 ? -25.430 -4.124 15.820 1.00 62.31 77 PRO A O 1
ATOM 612 N N . GLU A 1 78 ? -23.407 -3.384 16.498 1.00 56.91 78 GLU A N 1
ATOM 613 C CA . GLU A 1 78 ? -23.196 -4.393 17.521 1.00 56.91 78 GLU A CA 1
ATOM 614 C C . GLU A 1 78 ? -24.414 -4.432 18.446 1.00 56.91 78 GLU A C 1
ATOM 616 O O . GLU A 1 78 ? -24.728 -3.458 19.137 1.00 56.91 78 GLU A O 1
ATOM 621 N N . LYS A 1 79 ? -25.167 -5.539 18.397 1.00 61.19 79 LYS A N 1
ATOM 622 C CA . LYS A 1 79 ? -26.354 -5.702 19.233 1.00 61.19 79 LYS A CA 1
ATOM 623 C C . LYS A 1 79 ? -25.887 -5.601 20.680 1.00 61.19 79 LYS A C 1
ATOM 625 O O . LYS A 1 79 ? -25.100 -6.454 21.095 1.00 61.19 79 LYS A O 1
ATOM 630 N N . PRO A 1 80 ? -26.364 -4.614 21.461 1.00 57.78 80 PRO A N 1
ATOM 631 C CA . PRO A 1 80 ? -25.992 -4.531 22.857 1.00 57.78 80 PRO A CA 1
ATOM 632 C C . PRO A 1 80 ? -26.398 -5.846 23.514 1.00 57.78 80 PRO A C 1
ATOM 634 O O . PRO A 1 80 ? -27.575 -6.226 23.502 1.00 57.78 80 PRO A O 1
ATOM 637 N N . ILE A 1 81 ? -25.402 -6.567 24.035 1.00 58.53 81 ILE A N 1
ATOM 638 C CA . ILE A 1 81 ? -25.614 -7.747 24.866 1.00 58.53 81 ILE A CA 1
ATOM 639 C C . ILE A 1 81 ? -26.605 -7.305 25.939 1.00 58.53 81 ILE A C 1
ATOM 641 O O . ILE A 1 81 ? -26.347 -6.351 26.676 1.00 58.53 81 ILE A O 1
ATOM 645 N N . ARG A 1 82 ? -27.789 -7.931 25.958 1.00 61.25 82 ARG A N 1
ATOM 646 C CA . ARG A 1 82 ? -28.850 -7.567 26.903 1.00 61.25 82 ARG A CA 1
ATOM 647 C C . ARG A 1 82 ? -28.243 -7.524 28.308 1.00 61.25 82 ARG A C 1
ATOM 649 O O . ARG A 1 82 ? -27.483 -8.437 28.636 1.00 61.25 82 ARG A O 1
ATOM 656 N N . PRO A 1 83 ? -28.569 -6.522 29.144 1.00 60.09 83 PRO A N 1
ATOM 657 C CA . PRO A 1 83 ? -28.085 -6.476 30.515 1.00 60.09 83 PRO A CA 1
ATOM 658 C C . PRO A 1 83 ? -28.707 -7.641 31.292 1.00 60.09 83 PRO A C 1
ATOM 660 O O . PRO A 1 83 ? -29.779 -7.531 31.881 1.00 60.09 83 PRO A O 1
ATOM 663 N N . ALA A 1 84 ? -28.053 -8.798 31.253 1.00 61.75 84 ALA A N 1
ATOM 664 C CA . ALA A 1 84 ? -2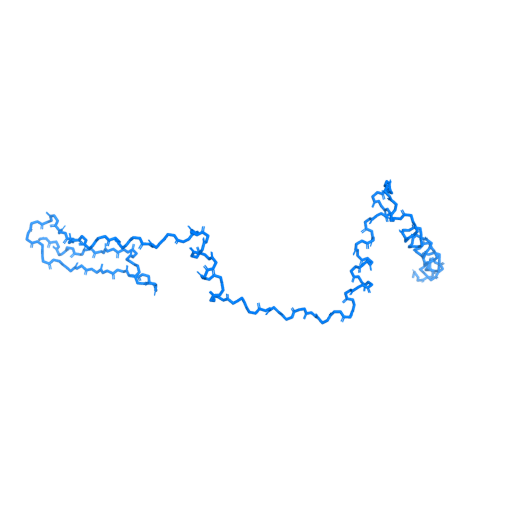8.400 -9.926 32.088 1.00 61.75 84 ALA A CA 1
ATOM 665 C C . ALA A 1 84 ? -27.907 -9.613 33.506 1.00 61.75 84 ALA A C 1
ATOM 667 O O . ALA A 1 84 ? -26.723 -9.319 33.726 1.00 61.75 84 ALA A O 1
ATOM 668 N N . ARG A 1 85 ? -28.830 -9.658 34.475 1.00 62.53 85 ARG A N 1
ATOM 669 C CA . ARG A 1 85 ? -28.478 -9.659 35.898 1.00 62.53 85 ARG A CA 1
ATOM 670 C C . ARG A 1 85 ? -27.592 -10.874 36.150 1.00 62.53 85 ARG A C 1
ATOM 672 O O . ARG A 1 85 ? -28.027 -12.000 35.926 1.00 62.53 85 ARG A O 1
ATOM 679 N N . THR A 1 86 ? -26.361 -10.654 36.601 1.00 65.69 86 THR A N 1
ATOM 680 C CA . THR A 1 86 ? -25.552 -11.748 37.138 1.00 65.69 86 THR A CA 1
ATOM 681 C C . THR A 1 86 ? -26.143 -12.179 38.463 1.00 65.69 86 THR A C 1
ATOM 683 O O . THR A 1 86 ? -26.346 -11.354 39.349 1.00 65.69 86 THR A O 1
ATOM 686 N N . VAL A 1 87 ? -26.425 -13.471 38.578 1.00 69.88 87 VAL A N 1
ATOM 687 C CA . VAL A 1 87 ? -26.885 -14.097 39.813 1.00 69.88 87 VAL A CA 1
ATOM 688 C C . VAL A 1 87 ? -25.775 -15.037 40.260 1.00 69.88 87 VAL A C 1
ATOM 690 O O . VAL A 1 87 ? -25.347 -15.891 39.485 1.00 69.88 87 VAL A O 1
ATOM 693 N N . CYS A 1 88 ? -25.283 -14.860 41.485 1.00 79.25 88 CYS A N 1
ATOM 694 C CA . CYS A 1 88 ? -24.399 -15.841 42.097 1.00 79.25 88 CYS A CA 1
ATOM 695 C C . CYS A 1 88 ? -25.226 -17.073 42.484 1.00 79.25 88 CYS A C 1
ATOM 697 O O . CYS A 1 88 ? -26.281 -16.940 43.103 1.00 79.25 88 CYS A O 1
ATOM 699 N N . LEU A 1 89 ? -24.767 -18.267 42.105 1.00 82.50 89 LEU A N 1
ATOM 700 C CA . LEU A 1 89 ? -25.446 -19.524 42.444 1.00 82.50 89 LEU A CA 1
ATOM 701 C C . LEU A 1 89 ? -25.145 -19.986 43.879 1.00 82.50 89 LEU A C 1
ATOM 703 O O . LEU A 1 89 ? -25.803 -20.892 44.389 1.00 82.50 89 LEU A O 1
ATOM 707 N N . THR A 1 90 ? -24.172 -19.361 44.543 1.00 79.94 90 THR A N 1
ATOM 708 C CA . THR A 1 90 ? -23.829 -19.641 45.936 1.00 79.94 90 THR A CA 1
ATOM 709 C C . THR A 1 90 ? -24.881 -19.034 46.861 1.00 79.94 90 THR A C 1
ATOM 711 O O . THR A 1 90 ? -25.141 -17.828 46.845 1.00 79.94 90 THR A O 1
ATOM 714 N N . LYS A 1 91 ? -25.498 -19.880 47.691 1.00 77.25 91 LYS A N 1
ATOM 715 C CA . LYS A 1 91 ? -26.517 -19.466 48.660 1.00 77.25 91 LYS A CA 1
ATOM 716 C C . LYS A 1 91 ? -25.931 -18.435 49.629 1.00 77.25 91 LYS A C 1
ATOM 718 O O . LYS A 1 91 ? -24.888 -18.681 50.220 1.00 77.25 91 LYS A O 1
ATOM 723 N N . ASN A 1 92 ? -26.636 -17.318 49.813 1.00 77.69 92 ASN A N 1
ATOM 724 C CA . ASN A 1 92 ? -26.250 -16.208 50.695 1.00 77.69 92 ASN A CA 1
ATOM 725 C C . ASN A 1 92 ? -24.924 -15.511 50.333 1.00 77.69 92 ASN A C 1
ATOM 727 O O . ASN A 1 92 ? -24.322 -14.876 51.192 1.00 77.69 92 ASN A O 1
ATOM 731 N N . CYS A 1 93 ? -24.471 -15.590 49.080 1.00 80.25 93 CYS A N 1
ATOM 732 C CA . CYS A 1 93 ? -23.288 -14.844 48.668 1.00 80.25 93 CYS A CA 1
ATOM 733 C C . CYS A 1 93 ? -23.584 -13.337 48.582 1.00 80.25 93 CYS A C 1
ATOM 735 O O . CYS A 1 93 ? -24.444 -12.910 47.810 1.00 80.25 93 CYS A O 1
ATOM 737 N N . ALA A 1 94 ? -22.839 -12.544 49.357 1.00 80.12 94 ALA A N 1
ATOM 738 C CA . ALA A 1 94 ? -22.813 -11.079 49.298 1.00 80.12 94 ALA A CA 1
ATOM 739 C C . ALA A 1 94 ? -21.584 -10.545 48.530 1.00 80.12 94 ALA A C 1
ATOM 741 O O . ALA A 1 94 ? -21.224 -9.377 48.660 1.00 80.12 94 ALA A O 1
ATOM 742 N N . GLY A 1 95 ? -20.940 -11.412 47.742 1.00 82.38 95 GLY A N 1
ATOM 743 C CA . GLY A 1 95 ? -19.702 -11.130 47.027 1.00 82.38 95 GLY A CA 1
ATOM 744 C C . GLY A 1 95 ? -19.798 -9.967 46.038 1.00 82.38 95 GLY A C 1
ATOM 745 O O . GLY A 1 95 ? -20.859 -9.668 45.476 1.00 82.38 95 GLY A O 1
ATOM 746 N N . ALA A 1 96 ? -18.665 -9.315 45.790 1.00 82.31 96 ALA A N 1
ATOM 747 C CA . ALA A 1 96 ? -18.584 -8.208 44.850 1.00 82.31 96 ALA A CA 1
ATOM 748 C C . ALA A 1 96 ? -18.531 -8.713 43.400 1.00 82.31 96 ALA A C 1
ATOM 750 O O . ALA A 1 96 ? -18.014 -9.788 43.094 1.00 82.31 96 ALA A O 1
ATOM 751 N N . THR A 1 97 ? -19.077 -7.920 42.479 1.00 84.62 97 THR A N 1
ATOM 752 C CA . THR A 1 97 ? -18.975 -8.184 41.039 1.00 84.62 97 THR A CA 1
ATOM 753 C C . THR A 1 97 ? -18.204 -7.052 40.385 1.00 84.62 97 THR A C 1
ATOM 755 O O . THR A 1 97 ? -18.621 -5.898 40.469 1.00 84.62 97 THR A O 1
ATOM 758 N N . THR A 1 98 ? -17.105 -7.381 39.716 1.00 87.44 98 THR A N 1
ATOM 759 C CA . THR A 1 98 ? -16.298 -6.436 38.947 1.00 87.44 98 THR A CA 1
ATOM 760 C C . THR A 1 98 ? -16.545 -6.635 37.454 1.00 87.44 98 THR A C 1
ATOM 762 O O . THR A 1 98 ? -16.553 -7.749 36.925 1.00 87.44 98 THR A O 1
ATOM 765 N N . GLU A 1 99 ? -16.802 -5.531 36.756 1.00 86.75 99 GLU A N 1
ATOM 766 C CA . GLU A 1 99 ? -16.947 -5.507 35.302 1.00 86.75 99 GLU A CA 1
ATOM 767 C C . GLU A 1 99 ? -15.687 -4.926 34.675 1.00 86.75 99 GLU A C 1
ATOM 769 O O . GLU A 1 99 ? -15.311 -3.789 34.954 1.00 86.75 99 GLU A O 1
ATOM 774 N N . ILE A 1 100 ? -15.060 -5.689 33.787 1.00 84.44 100 ILE A N 1
ATOM 775 C CA . ILE A 1 100 ? -13.927 -5.240 32.987 1.00 84.44 100 ILE A CA 1
ATOM 776 C C . ILE A 1 100 ? -14.461 -4.906 31.599 1.00 84.44 100 ILE A C 1
ATOM 778 O O . ILE A 1 100 ? -15.002 -5.759 30.888 1.00 84.44 100 ILE A O 1
ATOM 782 N N . ARG A 1 101 ? -14.319 -3.637 31.217 1.00 82.75 101 ARG A N 1
ATOM 783 C CA . ARG A 1 101 ? -14.757 -3.115 29.922 1.00 82.75 101 ARG A CA 1
ATOM 784 C C . ARG A 1 101 ? -13.556 -2.741 29.068 1.00 82.75 101 ARG A C 1
ATOM 786 O O . ARG 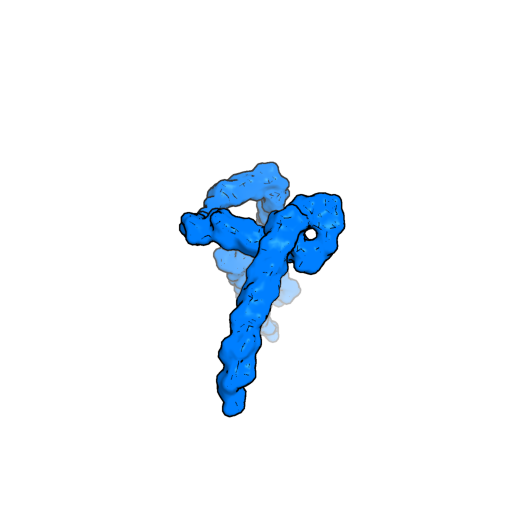A 1 101 ? -12.516 -2.327 29.572 1.00 82.75 101 ARG A O 1
ATOM 793 N N . THR A 1 102 ? -13.722 -2.894 27.765 1.00 85.56 102 THR A N 1
ATOM 794 C CA . THR A 1 102 ? -12.794 -2.364 26.766 1.00 85.56 102 THR A CA 1
ATOM 795 C C . THR A 1 102 ? -12.879 -0.836 26.707 1.00 85.56 102 THR A C 1
ATOM 797 O O . THR A 1 102 ? -13.813 -0.222 27.227 1.00 85.56 102 THR A O 1
ATOM 800 N N . TRP A 1 103 ? -11.925 -0.214 26.015 1.00 74.69 103 TRP A N 1
ATOM 801 C CA . TRP A 1 103 ? -11.913 1.230 25.762 1.00 74.69 103 TRP A CA 1
ATOM 802 C C . TRP A 1 103 ? -13.135 1.717 24.960 1.00 74.69 103 TRP A C 1
ATOM 804 O O . TRP A 1 103 ? -13.508 2.880 25.076 1.00 74.69 103 TRP A O 1
ATOM 814 N N . SER A 1 104 ? -13.787 0.838 24.191 1.00 78.12 104 SER A N 1
ATOM 815 C CA . SER A 1 104 ? -15.042 1.123 23.483 1.00 78.12 104 SER A CA 1
ATOM 816 C C . SER A 1 104 ? -16.292 0.965 24.362 1.00 78.12 104 SER A C 1
ATOM 818 O O . SER A 1 104 ? -17.409 1.150 23.886 1.00 78.12 104 SER A O 1
ATOM 820 N N . GLY A 1 105 ? -16.138 0.618 25.647 1.00 74.69 105 GLY A N 1
ATOM 821 C CA . GLY A 1 105 ? -17.239 0.432 26.597 1.00 74.69 105 GLY A CA 1
ATOM 822 C C . GLY A 1 105 ? -17.916 -0.945 26.542 1.00 74.69 105 GLY A C 1
ATOM 823 O O . GLY A 1 105 ? -18.812 -1.211 27.355 1.00 74.69 105 GLY A O 1
ATOM 824 N N . MET A 1 106 ? -17.471 -1.828 25.641 1.00 77.44 106 MET A N 1
ATOM 825 C CA . MET A 1 106 ? -17.941 -3.211 25.526 1.00 77.44 106 MET A CA 1
ATOM 826 C C . MET A 1 106 ? -17.447 -4.038 26.718 1.00 77.44 106 MET A C 1
ATOM 828 O O . MET A 1 106 ? -16.270 -3.960 27.081 1.00 77.44 106 MET A O 1
ATOM 832 N N . LEU A 1 107 ? -18.337 -4.827 27.326 1.00 78.06 107 LEU A N 1
ATOM 833 C CA . LEU A 1 107 ? -17.997 -5.726 28.429 1.00 78.06 107 LEU A CA 1
ATOM 834 C C . LEU A 1 107 ? -17.079 -6.841 27.913 1.00 78.06 107 LEU A C 1
ATOM 836 O O . LEU A 1 107 ? -17.523 -7.703 27.163 1.00 78.06 107 LEU A O 1
ATOM 840 N N . ALA A 1 108 ? -15.813 -6.821 28.326 1.00 84.81 108 ALA A N 1
ATOM 841 C CA . ALA A 1 108 ? -14.846 -7.858 27.976 1.00 84.81 108 ALA A CA 1
ATOM 842 C C . ALA A 1 108 ? -14.996 -9.073 28.894 1.00 84.81 108 ALA A C 1
ATOM 844 O O . ALA A 1 108 ? -14.945 -10.215 28.446 1.00 84.81 108 ALA A O 1
ATOM 845 N N . MET A 1 109 ? -15.168 -8.820 30.193 1.00 82.38 109 MET A N 1
ATOM 846 C CA . MET A 1 109 ? -15.216 -9.862 31.211 1.00 82.38 109 MET A CA 1
ATOM 847 C C . MET A 1 109 ? -15.951 -9.359 32.452 1.00 82.38 109 MET A C 1
ATOM 849 O O . MET A 1 109 ? -15.902 -8.175 32.784 1.00 82.38 109 MET A O 1
ATOM 853 N N . ARG A 1 110 ? -16.622 -10.265 33.160 1.00 82.19 110 ARG A N 1
ATOM 854 C CA . ARG A 1 110 ? -17.227 -9.996 34.465 1.00 82.19 110 ARG A CA 1
ATOM 855 C C . ARG A 1 110 ? -16.706 -11.039 35.446 1.00 82.19 110 ARG A C 1
ATOM 857 O O . ARG A 1 110 ? -16.836 -12.231 35.179 1.00 82.19 110 ARG A O 1
ATOM 864 N N . ILE A 1 111 ? -16.109 -10.591 36.543 1.00 86.31 111 ILE A N 1
ATOM 865 C CA . ILE A 1 111 ? -15.574 -11.453 37.599 1.00 86.31 111 ILE A CA 1
ATOM 866 C C . ILE A 1 111 ? -16.458 -11.261 38.829 1.00 86.31 111 ILE A C 1
ATOM 868 O O . ILE A 1 111 ? -16.770 -10.136 39.213 1.00 86.31 111 ILE A O 1
ATOM 872 N N . HIS A 1 112 ? -16.911 -12.361 39.422 1.00 85.06 112 HIS A N 1
ATOM 873 C CA . HIS A 1 112 ? -17.627 -12.341 40.690 1.00 85.06 112 HIS A CA 1
ATOM 874 C C . HIS A 1 112 ? -16.762 -13.023 41.742 1.00 85.06 112 HIS A C 1
ATOM 876 O O . HIS A 1 112 ? -16.431 -14.200 41.599 1.00 85.06 112 HIS A O 1
ATOM 882 N N . GLU A 1 113 ? -16.395 -12.282 42.779 1.00 86.44 113 GLU A N 1
ATOM 883 C CA . GLU A 1 113 ? -15.603 -12.790 43.892 1.00 86.44 113 GLU A CA 1
ATOM 884 C C . GLU A 1 113 ? -16.560 -13.187 45.009 1.00 86.44 113 GLU A C 1
ATOM 886 O O . GLU A 1 113 ? -17.207 -12.340 45.624 1.00 86.44 113 GLU A O 1
ATOM 891 N N . CYS A 1 114 ? -16.685 -14.493 45.245 1.00 86.25 114 CYS A N 1
ATOM 892 C CA . CYS A 1 114 ? -17.375 -14.988 46.428 1.00 86.25 114 CYS A CA 1
ATOM 893 C C . CYS A 1 114 ? -16.420 -14.888 47.619 1.00 86.25 114 CYS A C 1
ATOM 895 O O . CYS A 1 114 ? -15.342 -15.481 47.576 1.00 86.25 114 CYS A O 1
ATOM 897 N N . GLU A 1 115 ? -16.831 -14.224 48.701 1.00 73.44 115 GLU A N 1
ATOM 898 C CA . GLU A 1 115 ? -16.309 -14.597 50.015 1.00 73.44 115 GLU A CA 1
ATOM 899 C C . GLU A 1 115 ? -16.778 -16.031 50.259 1.00 73.44 115 GLU A C 1
ATOM 901 O O . GLU A 1 115 ? -17.976 -16.325 50.205 1.00 73.44 115 GLU A O 1
ATOM 906 N N . ALA A 1 116 ? -15.830 -16.955 50.390 1.00 64.69 116 ALA A N 1
ATOM 907 C CA . ALA A 1 116 ? -16.152 -18.321 50.765 1.00 64.69 116 ALA A CA 1
ATOM 908 C C . ALA A 1 116 ? -16.961 -18.307 52.081 1.00 64.69 116 ALA A C 1
ATOM 910 O O . ALA A 1 116 ? -16.703 -17.445 52.924 1.00 64.69 116 ALA A O 1
ATOM 911 N N . PRO A 1 117 ? -17.945 -19.207 52.248 1.00 60.03 117 PRO A N 1
ATOM 912 C CA . PRO A 1 117 ? -18.637 -19.361 53.523 1.00 60.03 117 PRO A CA 1
ATOM 913 C C . PRO A 1 117 ? -17.688 -19.781 54.652 1.00 60.03 117 PRO A C 1
ATOM 915 O O . PRO A 1 117 ? -16.693 -20.490 54.364 1.00 60.03 117 PRO A O 1
#

Secondary structure (DSSP, 8-state):
--HHHHHHHHHHHHHHHHHHHHHHHHTTSTT--HHHHTHHHHHHHHHHHTTS-----PPP-HHHHHHHHHHTT-----PPPP-PPP---STT---EEEEEE-TTS-EEEEEEEPPP-

pLDDT: mean 77.21, std 9.9, range [50.06, 90.75]